Protein AF-A0A3B0A6U7-F1 (afdb_monomer_lite)

Sequence (158 aa):
MTVHELQAASEGVEIVGGGEKVEFLGEWYRIAEKVGLMPLMRFAMTAKQGAKADDMEGLAAMYALIRDCIDPTDWDRFEDDATMKKAEADDLLKVVQDTIQILSARPTQRPADSSVGPQTTSESSKAPSSSPQADQRVPQGADEMVSIDELLAAQSST

Foldseek 3Di:
DDVVVVVCVVPVFDPDPDATWDDFPNDIFGFDLDFDPVLVVQLVVCVVVVNDCPHPSNVVSLVSRLCRGTDPVCNVVVVVCCVVVVPDSVSSVVSNVVSCVVNVPPPPDDPPDPPPDDDDDDDDDDDDDDDDDDDDDDDDDPDDDDDVVVVVVVPPPD

Structure (mmCIF, N/CA/C/O backbone):
data_AF-A0A3B0A6U7-F1
#
_entry.id   AF-A0A3B0A6U7-F1
#
loop_
_atom_site.group_PDB
_atom_site.id
_atom_site.type_symbol
_atom_site.label_atom_id
_atom_site.label_alt_id
_atom_site.label_comp_id
_atom_site.label_asym_id
_atom_site.label_entity_id
_atom_site.label_seq_id
_atom_site.pdbx_PDB_ins_code
_atom_site.Cartn_x
_atom_site.Cartn_y
_atom_site.Cartn_z
_atom_site.occupancy
_atom_site.B_iso_or_equiv
_atom_site.auth_seq_id
_atom_site.auth_comp_id
_atom_site.auth_asym_id
_atom_site.auth_atom_id
_atom_site.pdbx_PDB_model_num
ATOM 1 N N . MET A 1 1 ? -15.073 17.056 24.450 1.00 43.66 1 MET A N 1
ATOM 2 C CA . MET A 1 1 ? -13.861 17.533 23.774 1.00 43.66 1 MET A CA 1
ATOM 3 C C . MET A 1 1 ? -12.664 17.147 24.623 1.00 43.66 1 MET A C 1
ATOM 5 O O . MET A 1 1 ? -12.353 17.837 25.589 1.00 43.66 1 MET A O 1
ATOM 9 N N . THR A 1 2 ? -12.116 15.960 24.385 1.00 56.59 2 THR A N 1
ATOM 10 C CA . THR A 1 2 ? -11.002 15.404 25.171 1.00 56.59 2 THR A CA 1
ATOM 11 C C . THR A 1 2 ? -9.689 15.611 24.420 1.00 56.59 2 THR A C 1
ATOM 13 O O . THR A 1 2 ? -9.671 15.727 23.200 1.00 56.59 2 THR A O 1
ATOM 16 N N . VAL A 1 3 ? -8.571 15.676 25.144 1.00 51.16 3 VAL A N 1
ATOM 17 C CA . VAL A 1 3 ? -7.232 15.948 24.576 1.00 51.16 3 VAL A CA 1
ATOM 18 C C . VAL A 1 3 ? -6.841 14.928 23.489 1.00 51.16 3 VAL A C 1
ATOM 20 O O . VAL A 1 3 ? -6.096 15.254 22.572 1.00 51.16 3 VAL A O 1
ATOM 23 N N . HIS A 1 4 ? -7.434 13.730 23.526 1.00 48.53 4 HIS A N 1
ATOM 24 C CA . HIS A 1 4 ? -7.277 12.690 22.509 1.00 48.53 4 HIS A CA 1
ATOM 25 C C . HIS A 1 4 ? -7.883 13.063 21.142 1.00 48.53 4 HIS A C 1
ATOM 27 O O . HIS A 1 4 ? -7.343 12.659 20.118 1.00 48.53 4 HIS A O 1
ATOM 33 N N . GLU A 1 5 ? -8.946 13.874 21.104 1.00 50.50 5 GLU A N 1
ATOM 34 C CA . GLU A 1 5 ? -9.547 14.366 19.851 1.00 50.50 5 GLU A CA 1
ATOM 35 C C . GLU A 1 5 ? -8.682 15.461 19.203 1.00 50.50 5 GLU A C 1
ATOM 37 O O . GLU A 1 5 ? -8.643 15.583 17.983 1.00 50.50 5 GLU A O 1
ATOM 42 N N . LEU A 1 6 ? -7.938 16.229 20.009 1.00 48.56 6 LEU A N 1
ATOM 43 C CA . LEU A 1 6 ? -7.032 17.277 19.522 1.00 48.56 6 LEU A CA 1
ATOM 44 C C . LEU A 1 6 ? -5.710 16.721 18.979 1.00 48.56 6 LEU A C 1
ATOM 46 O O . LEU A 1 6 ? -5.155 17.303 18.053 1.00 48.56 6 LEU A O 1
ATOM 50 N N . GLN A 1 7 ? -5.226 15.597 19.516 1.00 47.00 7 GLN A N 1
ATOM 51 C CA . GLN A 1 7 ? -3.995 14.963 19.035 1.00 47.00 7 GLN A CA 1
ATOM 52 C C . GLN A 1 7 ? -4.214 14.190 17.719 1.00 47.00 7 GLN A C 1
ATOM 54 O O . GLN A 1 7 ? -3.340 14.194 16.862 1.00 47.00 7 GLN A O 1
ATOM 59 N N . ALA A 1 8 ? -5.407 13.616 17.508 1.00 45.78 8 ALA A N 1
ATOM 60 C CA . ALA A 1 8 ? -5.787 13.000 16.230 1.00 45.78 8 ALA A CA 1
ATOM 61 C C . ALA A 1 8 ? -5.938 14.039 15.097 1.00 45.78 8 ALA A C 1
ATOM 63 O O . ALA A 1 8 ? -5.556 13.792 13.955 1.00 45.78 8 ALA A O 1
ATOM 64 N N . ALA A 1 9 ? -6.427 15.241 15.422 1.00 44.97 9 ALA A N 1
ATOM 65 C CA . ALA A 1 9 ? -6.607 16.322 14.455 1.00 44.97 9 ALA A CA 1
ATOM 66 C C . ALA A 1 9 ? -5.296 17.010 14.021 1.00 44.97 9 ALA A C 1
ATOM 68 O O . ALA A 1 9 ? -5.278 17.653 12.974 1.00 44.97 9 ALA A O 1
ATOM 69 N N . SER A 1 10 ? -4.196 16.893 14.781 1.00 42.53 10 SER A N 1
ATOM 70 C CA . SER A 1 10 ? -2.915 17.519 14.408 1.00 42.53 10 SER A CA 1
ATOM 71 C C . SER A 1 10 ? -2.075 16.702 13.420 1.00 42.53 10 SER A C 1
ATOM 73 O O . SER A 1 10 ? -1.105 17.235 12.889 1.00 42.53 10 SER A O 1
ATOM 75 N N . GLU A 1 11 ? -2.442 15.443 13.155 1.00 53.06 11 GLU A N 1
ATOM 76 C CA . GLU A 1 11 ? -1.690 14.513 12.289 1.00 53.06 11 GLU A CA 1
ATOM 77 C C . GLU A 1 11 ? -2.513 13.975 11.102 1.00 53.06 11 GLU A C 1
ATOM 79 O O . GLU A 1 11 ? -2.045 13.115 10.364 1.00 53.06 11 GLU A O 1
ATOM 84 N N . GLY A 1 12 ? -3.732 14.482 10.885 1.00 45.78 12 GLY A N 1
ATOM 85 C CA . GLY A 1 12 ? -4.576 14.083 9.752 1.00 45.78 12 GLY A CA 1
ATOM 86 C C . GLY A 1 12 ? -5.211 12.694 9.871 1.00 45.78 12 GLY A C 1
ATOM 87 O O . GLY A 1 12 ? -5.910 12.281 8.960 1.00 45.78 12 GLY A O 1
ATOM 88 N N . VAL A 1 13 ? -5.040 11.972 10.981 1.00 47.28 13 VAL A N 1
ATOM 89 C CA . VAL A 1 13 ? -5.613 10.628 11.150 1.00 47.28 13 VAL A CA 1
ATOM 90 C C . VAL A 1 13 ? -7.015 10.734 11.761 1.00 47.28 13 VAL A C 1
ATOM 92 O O . VAL A 1 13 ? -7.190 10.751 12.981 1.00 47.28 13 VAL A O 1
ATOM 95 N N . GLU A 1 14 ? -8.049 10.810 10.918 1.00 46.44 14 GLU A N 1
ATOM 96 C CA . GLU A 1 14 ? -9.441 10.738 11.376 1.00 46.44 14 GLU A CA 1
ATOM 97 C C . GLU A 1 14 ? -9.810 9.311 11.817 1.00 46.44 14 GLU A C 1
ATOM 99 O O . GLU A 1 14 ? -10.141 8.432 11.014 1.00 46.44 14 GLU A O 1
ATOM 104 N N . ILE A 1 15 ? -9.830 9.084 13.132 1.00 48.22 15 ILE A N 1
ATOM 105 C CA . ILE A 1 15 ? -10.378 7.863 13.730 1.00 48.22 15 ILE A CA 1
ATOM 106 C C . ILE A 1 15 ? -11.913 7.952 13.718 1.00 48.22 15 ILE A C 1
ATOM 108 O O . ILE A 1 15 ? -12.546 8.299 14.714 1.00 48.22 15 ILE A O 1
ATOM 112 N N . VAL A 1 16 ? -12.534 7.620 12.584 1.00 40.84 16 VAL A N 1
ATOM 113 C CA . VAL A 1 16 ? -13.992 7.444 12.481 1.00 40.84 16 VAL A CA 1
ATOM 114 C C . VAL A 1 16 ? -14.318 5.965 12.269 1.00 40.84 16 VAL A C 1
ATOM 116 O O . VAL A 1 16 ? -14.264 5.452 11.152 1.00 40.84 16 VAL A O 1
ATOM 119 N N . GLY A 1 17 ? -14.704 5.292 13.360 1.00 36.38 17 GLY A N 1
ATOM 120 C CA . GLY A 1 17 ? -15.471 4.042 13.338 1.00 36.38 17 GLY A CA 1
ATOM 121 C C . GLY A 1 17 ? -14.722 2.785 12.876 1.00 36.38 17 GLY A C 1
A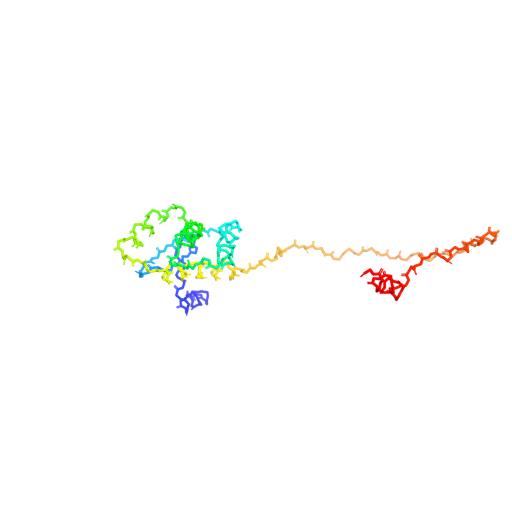TOM 122 O O . GLY A 1 17 ? -14.951 2.283 11.771 1.00 36.38 17 GLY A O 1
ATOM 123 N N . GLY A 1 18 ? -13.917 2.214 13.776 1.00 48.12 18 GLY A N 1
ATOM 124 C CA . GLY A 1 1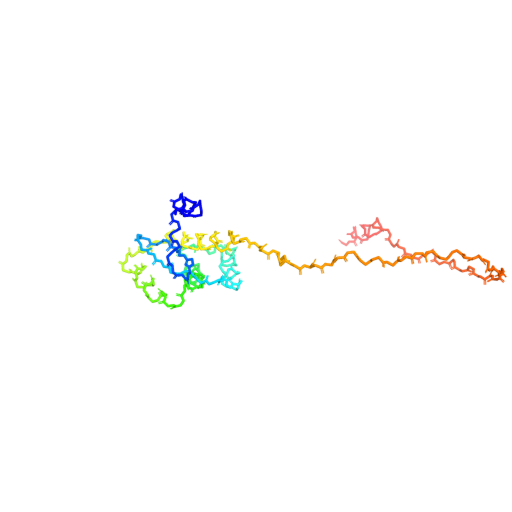8 ? -13.577 0.783 13.762 1.00 48.12 18 GLY A CA 1
ATOM 125 C C . GLY A 1 18 ? -12.453 0.352 12.820 1.00 48.12 18 GLY A C 1
ATOM 126 O O . GLY A 1 18 ? -12.543 -0.722 12.242 1.00 48.12 18 GLY A O 1
ATOM 127 N N . GLY A 1 19 ? -11.433 1.182 12.635 1.00 65.69 19 GLY A N 1
ATOM 128 C CA . GLY A 1 19 ? -10.220 0.831 11.898 1.00 65.69 19 GLY A CA 1
ATOM 129 C C . GLY A 1 19 ? -9.372 2.070 11.653 1.00 65.69 19 GLY A C 1
ATOM 130 O O . GLY A 1 19 ? -9.914 3.163 11.481 1.00 65.69 19 GLY A O 1
ATOM 131 N N . GLU A 1 20 ? -8.056 1.900 11.682 1.00 84.81 20 GLU A N 1
ATOM 132 C CA . GLU A 1 20 ? -7.120 2.905 11.191 1.00 84.81 20 GLU A CA 1
ATOM 133 C C . GLU A 1 20 ? -7.341 3.107 9.681 1.00 84.81 20 GLU A C 1
ATOM 135 O O . GLU A 1 20 ? -7.826 2.209 8.981 1.00 84.81 20 GLU A O 1
ATOM 140 N N . LYS A 1 21 ? -7.052 4.308 9.178 1.00 91.06 21 LYS A N 1
ATOM 141 C CA . LYS A 1 21 ? -7.239 4.648 7.767 1.00 91.06 21 LYS A CA 1
ATOM 142 C C . LYS A 1 21 ? -6.002 5.322 7.202 1.00 91.06 21 LYS A C 1
ATOM 144 O O . LYS A 1 21 ? -5.308 6.033 7.921 1.00 91.06 21 LYS A O 1
ATOM 149 N N . VAL A 1 22 ? -5.783 5.125 5.909 1.00 93.62 22 VAL A N 1
ATOM 150 C CA . VAL A 1 22 ? -4.738 5.781 5.124 1.00 93.62 22 VAL A CA 1
ATOM 151 C C . VAL A 1 22 ? -5.380 6.670 4.063 1.00 93.62 22 VAL A C 1
ATOM 153 O O . VAL A 1 22 ? -6.413 6.314 3.487 1.00 93.62 22 VAL A O 1
ATOM 156 N N . GLU A 1 23 ? -4.786 7.838 3.838 1.00 94.56 23 GLU A N 1
ATOM 157 C CA . GLU A 1 23 ? -5.167 8.730 2.746 1.00 94.56 23 GLU A CA 1
ATOM 158 C C . GLU A 1 23 ? -4.481 8.276 1.453 1.00 94.56 23 GLU A C 1
ATOM 160 O O . GLU A 1 23 ? -3.277 8.020 1.424 1.00 94.56 23 GLU A O 1
ATOM 165 N N . PHE A 1 24 ? -5.236 8.212 0.362 1.00 95.56 24 PHE A N 1
ATOM 166 C CA . PHE A 1 24 ? -4.723 7.927 -0.969 1.00 95.56 24 PHE A CA 1
ATOM 167 C C . PHE A 1 24 ? -5.441 8.790 -2.005 1.00 95.56 24 PHE A C 1
ATOM 169 O O . PHE A 1 24 ? -6.642 8.642 -2.237 1.00 95.56 24 PHE A O 1
ATOM 176 N N . LEU A 1 25 ? -4.694 9.709 -2.629 1.00 93.06 25 LEU A N 1
ATOM 177 C CA . LEU A 1 25 ? -5.184 10.6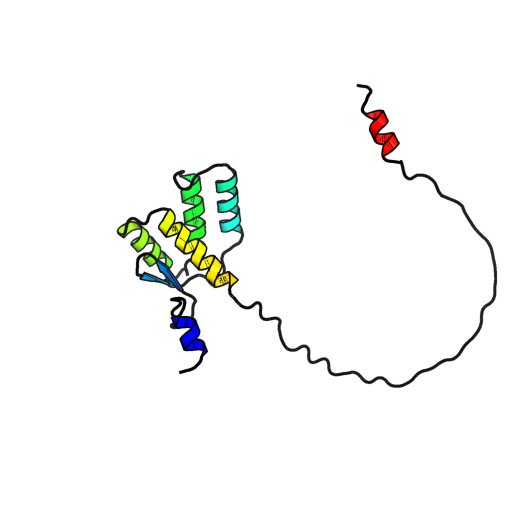12 -3.678 1.00 93.06 25 LEU A CA 1
ATOM 178 C C . LEU A 1 25 ? -6.515 11.307 -3.314 1.00 93.06 25 LEU A C 1
ATOM 180 O O . LEU A 1 25 ? -7.450 11.340 -4.119 1.00 93.06 25 LEU A O 1
ATOM 184 N N . GLY A 1 26 ? -6.593 11.836 -2.086 1.00 92.06 26 GLY A N 1
ATOM 185 C CA . GLY A 1 26 ? -7.746 12.570 -1.551 1.00 92.06 26 GLY A CA 1
ATOM 186 C C . GLY A 1 26 ? -8.890 11.709 -1.005 1.00 92.06 26 GLY A C 1
ATOM 187 O O . GLY A 1 26 ? -9.881 12.260 -0.534 1.00 92.06 26 GLY A O 1
ATOM 188 N N . G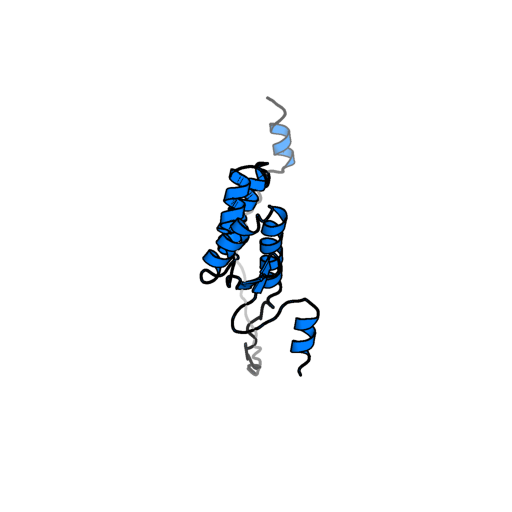LU A 1 27 ? -8.765 10.381 -1.046 1.00 93.69 27 GLU A N 1
ATOM 189 C CA . GLU A 1 27 ? -9.752 9.441 -0.508 1.00 93.69 27 GLU A CA 1
ATOM 190 C C . GLU A 1 27 ? -9.189 8.674 0.690 1.00 93.69 27 GLU A C 1
ATOM 192 O O . GLU A 1 27 ? -7.979 8.508 0.830 1.00 93.69 27 GLU A O 1
ATOM 197 N N . TRP A 1 28 ? -10.074 8.170 1.549 1.00 95.06 28 TRP A N 1
ATOM 198 C CA . TRP A 1 28 ? -9.693 7.432 2.754 1.00 95.06 28 TRP A CA 1
ATOM 199 C C . TRP A 1 28 ? -10.024 5.949 2.636 1.00 95.06 28 TRP A C 1
ATOM 201 O O . TRP A 1 28 ? -11.140 5.578 2.263 1.00 95.06 28 TRP A O 1
ATOM 211 N N . TYR A 1 29 ? -9.079 5.103 3.036 1.00 94.69 29 TYR A N 1
ATOM 212 C CA . TYR A 1 29 ? -9.200 3.647 2.978 1.00 94.69 29 TYR A CA 1
ATOM 213 C C . TYR A 1 29 ? -8.880 3.022 4.322 1.00 94.69 29 TYR A C 1
ATOM 215 O O . TYR A 1 29 ? -7.949 3.453 5.000 1.00 94.69 29 TYR A O 1
ATOM 223 N N . ARG A 1 30 ? -9.644 2.003 4.717 1.00 94.25 30 ARG A N 1
ATOM 224 C CA . ARG A 1 30 ? -9.327 1.194 5.899 1.00 94.25 30 ARG A CA 1
ATOM 225 C C . ARG A 1 30 ? -8.031 0.424 5.658 1.00 94.25 30 ARG A C 1
ATOM 227 O O . ARG A 1 30 ? -7.872 -0.189 4.603 1.00 94.25 30 ARG A O 1
ATOM 234 N N . ILE A 1 31 ? -7.131 0.436 6.637 1.00 93.12 31 ILE A N 1
ATOM 235 C CA . ILE A 1 31 ? -5.932 -0.409 6.605 1.00 93.12 31 ILE A CA 1
ATOM 236 C C . ILE A 1 31 ? -6.199 -1.746 7.296 1.00 93.12 31 ILE A C 1
ATOM 238 O O . ILE A 1 31 ? -7.015 -1.834 8.217 1.00 93.12 31 ILE A O 1
ATOM 242 N N . ALA A 1 32 ? -5.498 -2.787 6.858 1.00 91.56 32 ALA A N 1
ATOM 243 C CA . ALA A 1 32 ? -5.525 -4.092 7.499 1.00 91.56 32 ALA A CA 1
ATOM 244 C C . ALA A 1 32 ? -4.957 -4.015 8.929 1.00 91.56 32 ALA A C 1
ATOM 246 O O . ALA A 1 32 ? -4.033 -3.254 9.205 1.00 91.56 32 ALA A O 1
ATOM 247 N N . GLU A 1 33 ? -5.444 -4.865 9.841 1.00 88.50 33 GLU A N 1
ATOM 248 C CA . GLU A 1 33 ? -4.973 -4.895 11.242 1.00 88.50 33 GLU A CA 1
ATOM 249 C C . GLU A 1 33 ? -3.475 -5.219 11.391 1.00 88.50 33 GLU A C 1
ATOM 251 O O . GLU A 1 33 ? -2.867 -4.966 12.436 1.00 88.50 33 GLU A O 1
ATOM 256 N N . LYS A 1 34 ? -2.896 -5.869 10.377 1.00 86.62 34 LYS A N 1
ATOM 257 C CA . LYS A 1 34 ? -1.488 -6.251 10.302 1.00 86.62 34 LYS A CA 1
ATOM 258 C C . LYS A 1 34 ? -1.073 -6.422 8.846 1.00 86.62 34 LYS A C 1
ATOM 260 O O . LYS A 1 34 ? -1.847 -6.945 8.052 1.00 86.62 34 LYS A O 1
ATOM 265 N N . VAL A 1 35 ? 0.191 -6.117 8.568 1.00 87.88 35 VAL A N 1
ATOM 266 C CA . VAL A 1 35 ? 0.867 -6.508 7.328 1.00 87.88 35 VAL A CA 1
ATOM 267 C C . VAL A 1 35 ? 1.642 -7.800 7.595 1.00 87.88 35 VAL A C 1
ATOM 269 O O . VAL A 1 35 ? 2.407 -7.919 8.556 1.00 87.88 35 VAL A O 1
ATOM 272 N N . GLY A 1 36 ? 1.416 -8.807 6.769 1.00 87.94 36 GLY A N 1
ATOM 273 C CA . GLY A 1 36 ? 2.152 -10.051 6.725 1.00 87.94 36 GLY A CA 1
ATOM 274 C C . GLY A 1 36 ? 3.639 -9.834 6.445 1.00 87.94 36 GLY A C 1
ATOM 275 O O . GLY A 1 36 ? 4.060 -9.051 5.597 1.00 87.94 36 GLY A O 1
ATOM 276 N N . LEU A 1 37 ? 4.468 -10.622 7.128 1.00 89.19 37 LEU A N 1
ATOM 277 C CA . LEU A 1 37 ? 5.920 -10.579 6.948 1.00 89.19 37 LEU A CA 1
ATOM 278 C C . LEU A 1 37 ? 6.349 -11.005 5.532 1.00 89.19 37 LEU A C 1
ATOM 280 O O . LEU A 1 37 ? 7.333 -10.503 4.999 1.00 89.19 37 LEU A O 1
ATOM 284 N N . MET A 1 38 ? 5.619 -11.934 4.910 1.00 93.12 38 MET A N 1
ATOM 285 C CA . MET A 1 38 ? 5.995 -12.495 3.609 1.00 93.12 38 MET A CA 1
ATOM 286 C C . MET A 1 38 ? 5.921 -11.478 2.454 1.00 93.12 38 MET A C 1
ATOM 288 O O . MET A 1 38 ? 6.896 -11.413 1.703 1.00 93.12 38 MET A O 1
ATOM 292 N N . PRO A 1 39 ? 4.848 -10.678 2.288 1.00 91.06 39 PRO A N 1
ATOM 293 C CA . PRO A 1 39 ? 4.827 -9.569 1.328 1.00 91.06 39 PRO A CA 1
ATOM 294 C C . PRO A 1 39 ? 5.991 -8.586 1.505 1.00 91.06 39 PRO A C 1
ATOM 296 O O . PRO A 1 39 ? 6.676 -8.276 0.531 1.00 91.06 39 PRO A O 1
ATOM 299 N N . LEU A 1 40 ? 6.298 -8.194 2.748 1.00 89.06 40 LEU A N 1
ATOM 300 C CA . LEU A 1 40 ? 7.439 -7.324 3.065 1.00 89.06 40 LEU A CA 1
ATOM 301 C C . LEU A 1 40 ? 8.777 -7.952 2.658 1.00 89.06 40 LEU A C 1
ATOM 303 O O . LEU A 1 40 ? 9.603 -7.306 2.015 1.00 89.06 40 LEU A O 1
ATOM 307 N N . MET A 1 41 ? 8.991 -9.226 2.996 1.00 90.81 41 MET A N 1
ATOM 308 C CA . MET A 1 41 ? 10.209 -9.948 2.623 1.00 90.81 41 MET A CA 1
ATOM 309 C C . MET A 1 41 ? 10.356 -10.093 1.108 1.00 90.81 41 MET A C 1
ATOM 311 O O . MET A 1 41 ? 11.465 -9.957 0.598 1.00 90.81 41 MET A O 1
ATOM 315 N N . ARG A 1 42 ? 9.262 -10.358 0.381 1.00 90.00 42 ARG A N 1
ATOM 316 C CA . ARG A 1 42 ? 9.282 -10.441 -1.087 1.00 90.00 42 ARG A CA 1
ATOM 317 C C . ARG A 1 42 ? 9.668 -9.103 -1.699 1.00 90.00 42 ARG A C 1
ATOM 319 O O . ARG A 1 42 ? 10.609 -9.066 -2.480 1.00 90.00 42 ARG A O 1
ATOM 326 N N . PHE A 1 43 ? 9.024 -8.020 -1.274 1.00 89.12 43 PHE A N 1
ATOM 327 C CA . PHE A 1 43 ? 9.358 -6.673 -1.726 1.00 89.12 43 PHE A CA 1
ATOM 328 C C . PHE A 1 43 ? 10.825 -6.316 -1.446 1.00 89.12 43 PHE A C 1
ATOM 330 O O . PHE A 1 43 ? 11.551 -5.914 -2.354 1.00 89.12 43 PHE A O 1
ATOM 337 N N . ALA A 1 44 ? 11.306 -6.558 -0.222 1.00 88.19 44 ALA A N 1
ATOM 338 C CA . ALA A 1 44 ? 12.699 -6.311 0.148 1.00 88.19 44 ALA A CA 1
ATOM 339 C C . ALA A 1 44 ? 13.693 -7.157 -0.668 1.00 88.19 44 ALA A C 1
ATOM 341 O O . ALA A 1 44 ? 14.762 -6.676 -1.045 1.00 88.19 44 ALA A O 1
ATOM 342 N N . MET A 1 45 ? 13.354 -8.416 -0.951 1.00 87.88 45 MET A N 1
ATOM 343 C CA . MET A 1 45 ? 14.190 -9.315 -1.744 1.00 87.88 45 MET A CA 1
ATOM 344 C C . MET A 1 45 ? 14.255 -8.882 -3.212 1.00 87.88 45 MET A C 1
ATOM 346 O O . MET A 1 45 ? 15.341 -8.886 -3.790 1.00 87.88 45 MET A O 1
ATOM 350 N N . THR A 1 46 ? 13.128 -8.477 -3.798 1.00 88.88 46 THR A N 1
ATOM 351 C CA . THR A 1 46 ? 13.054 -7.934 -5.161 1.00 88.88 46 THR A CA 1
ATOM 352 C C . THR A 1 46 ? 13.870 -6.641 -5.270 1.00 88.88 46 THR A C 1
ATOM 354 O O . THR A 1 46 ? 14.743 -6.543 -6.131 1.00 88.88 46 THR A O 1
ATOM 357 N N . ALA A 1 47 ? 13.724 -5.715 -4.317 1.00 84.94 47 ALA A N 1
ATOM 358 C CA . ALA A 1 47 ? 14.535 -4.496 -4.261 1.00 84.94 47 ALA A CA 1
ATOM 359 C C . ALA A 1 47 ? 16.043 -4.790 -4.114 1.00 84.94 47 ALA A C 1
ATOM 361 O O . ALA A 1 47 ? 16.877 -4.171 -4.776 1.00 84.94 47 ALA A O 1
ATOM 362 N N . LYS A 1 48 ? 16.421 -5.777 -3.287 1.00 85.25 48 LYS A N 1
ATOM 363 C CA . LYS A 1 48 ? 17.825 -6.189 -3.102 1.00 85.25 48 LYS A CA 1
ATOM 364 C C . LYS A 1 48 ? 18.446 -6.780 -4.371 1.00 85.25 48 LYS A C 1
ATOM 366 O O . LYS A 1 48 ? 19.649 -6.636 -4.575 1.00 85.25 48 LYS A O 1
ATOM 371 N N . GLN A 1 49 ? 17.656 -7.447 -5.209 1.00 85.19 49 GLN A N 1
ATOM 372 C CA . GLN A 1 49 ? 18.114 -8.005 -6.486 1.00 85.19 49 GLN A CA 1
ATOM 373 C C . GLN A 1 49 ? 18.316 -6.939 -7.572 1.00 85.19 49 GLN A C 1
ATOM 375 O O . GLN A 1 49 ? 18.731 -7.265 -8.681 1.00 85.19 49 GLN A O 1
ATOM 380 N N . GLY A 1 50 ? 18.083 -5.665 -7.247 1.00 75.88 50 GLY A N 1
ATOM 381 C CA . GLY A 1 50 ? 18.258 -4.550 -8.168 1.00 75.88 50 GLY A CA 1
ATOM 382 C C . GLY A 1 50 ? 17.057 -4.321 -9.078 1.00 75.88 50 GLY A C 1
ATOM 383 O O . GLY A 1 50 ? 17.149 -3.460 -9.951 1.00 75.88 50 GLY A O 1
ATOM 384 N N . ALA A 1 51 ? 15.951 -5.046 -8.867 1.00 77.75 51 ALA A N 1
ATOM 385 C CA . ALA A 1 51 ? 14.692 -4.723 -9.513 1.00 77.75 51 ALA A CA 1
ATOM 386 C C . ALA A 1 51 ? 14.214 -3.371 -8.991 1.00 77.75 51 ALA A C 1
ATOM 388 O O . ALA A 1 51 ? 14.175 -3.110 -7.781 1.00 77.75 51 ALA A O 1
ATOM 389 N N . LYS A 1 52 ? 13.880 -2.499 -9.924 1.00 70.44 52 LYS A N 1
ATOM 390 C CA . LYS A 1 52 ? 13.395 -1.164 -9.627 1.00 70.44 52 LYS A CA 1
ATOM 391 C C . LYS A 1 52 ? 11.875 -1.151 -9.545 1.00 70.44 52 LYS A C 1
ATOM 393 O O . LYS A 1 52 ? 11.194 -2.078 -9.978 1.00 70.44 52 LYS A O 1
ATOM 398 N N . ALA A 1 53 ? 11.341 -0.060 -9.006 1.00 66.12 53 ALA A N 1
ATOM 399 C CA . ALA A 1 53 ? 9.903 0.185 -8.962 1.00 66.12 53 ALA A CA 1
ATOM 400 C C . ALA A 1 53 ? 9.263 0.354 -10.359 1.00 66.12 53 ALA A C 1
ATOM 402 O O . ALA A 1 53 ? 8.043 0.369 -10.444 1.00 66.12 53 ALA A O 1
ATOM 403 N N . ASP A 1 54 ? 10.053 0.458 -11.434 1.00 72.62 54 ASP A N 1
ATOM 404 C CA . ASP A 1 54 ? 9.601 0.470 -12.833 1.00 72.62 54 ASP A CA 1
ATOM 405 C C . ASP A 1 54 ? 9.768 -0.889 -13.548 1.00 72.62 54 ASP A C 1
ATOM 407 O O . ASP A 1 54 ? 9.274 -1.061 -14.664 1.00 72.62 54 ASP A O 1
ATOM 411 N N . ASP A 1 55 ? 10.385 -1.885 -12.901 1.00 84.56 55 ASP A N 1
ATOM 412 C CA . ASP A 1 55 ? 10.493 -3.246 -13.426 1.00 84.56 55 ASP A CA 1
ATOM 413 C C . ASP A 1 55 ? 9.262 -4.082 -13.045 1.00 84.56 55 ASP A C 1
ATOM 415 O O . ASP A 1 55 ? 8.730 -3.987 -11.937 1.00 84.56 55 ASP A O 1
ATOM 419 N N . MET A 1 56 ? 8.834 -4.980 -13.941 1.00 85.75 56 MET A N 1
ATOM 420 C CA . MET A 1 56 ? 7.632 -5.810 -13.742 1.00 85.75 56 MET A CA 1
ATOM 421 C C . MET A 1 56 ? 7.654 -6.613 -12.433 1.00 85.75 56 MET A C 1
ATOM 423 O O . MET A 1 56 ? 6.618 -6.774 -11.790 1.00 85.75 56 MET A O 1
ATOM 427 N N . GLU A 1 57 ? 8.823 -7.11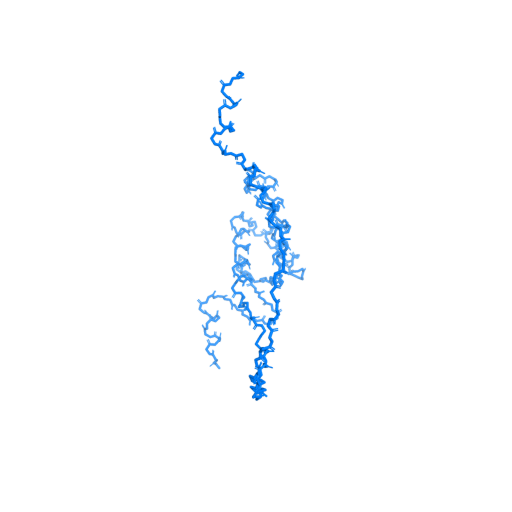3 -12.027 1.00 87.75 57 GLU A N 1
ATOM 428 C CA . GLU A 1 57 ? 8.969 -7.854 -10.771 1.00 87.75 57 GLU A CA 1
ATOM 429 C C . GLU A 1 57 ? 8.803 -6.940 -9.549 1.00 87.75 57 GLU A C 1
ATOM 431 O O . GLU A 1 57 ? 8.102 -7.301 -8.602 1.00 87.75 57 GLU A O 1
ATOM 436 N N . GLY A 1 58 ? 9.391 -5.738 -9.593 1.00 87.38 58 GLY A N 1
ATOM 437 C CA . GLY A 1 58 ? 9.252 -4.722 -8.550 1.00 87.38 58 GLY A CA 1
ATOM 438 C C . GLY A 1 58 ? 7.803 -4.279 -8.383 1.00 87.38 58 GLY A C 1
ATOM 439 O O . GLY A 1 58 ? 7.286 -4.274 -7.266 1.00 87.38 58 GLY A O 1
ATOM 440 N N . LEU A 1 59 ? 7.116 -4.014 -9.496 1.00 88.88 59 LEU A N 1
ATOM 441 C CA . LEU A 1 59 ? 5.695 -3.664 -9.516 1.00 88.88 59 LEU A CA 1
ATOM 442 C C . LEU A 1 59 ? 4.808 -4.791 -8.972 1.00 88.88 59 LEU A C 1
ATOM 444 O O . LEU A 1 59 ? 3.906 -4.533 -8.177 1.00 88.88 59 LEU A O 1
ATOM 448 N N . ALA A 1 60 ? 5.076 -6.049 -9.333 1.00 91.44 60 ALA A N 1
ATOM 449 C CA . ALA A 1 60 ? 4.315 -7.188 -8.821 1.00 91.44 60 ALA A CA 1
ATOM 450 C C . ALA A 1 60 ? 4.508 -7.387 -7.308 1.00 91.44 60 ALA A C 1
ATOM 452 O O . ALA A 1 60 ? 3.546 -7.655 -6.582 1.00 91.44 60 ALA A O 1
ATOM 453 N N . ALA A 1 61 ? 5.742 -7.240 -6.816 1.00 92.44 61 ALA A N 1
ATOM 454 C CA . ALA A 1 61 ? 6.034 -7.315 -5.388 1.00 92.44 61 ALA A CA 1
ATOM 455 C C . ALA A 1 61 ? 5.384 -6.156 -4.617 1.00 92.44 61 ALA A C 1
ATOM 457 O O . ALA A 1 61 ? 4.847 -6.366 -3.529 1.00 92.44 61 ALA A O 1
ATOM 458 N N . MET A 1 62 ? 5.386 -4.958 -5.202 1.00 91.81 62 MET A N 1
ATOM 459 C CA . MET A 1 62 ? 4.729 -3.778 -4.652 1.00 91.81 62 MET A CA 1
ATOM 460 C C . MET A 1 62 ? 3.214 -3.960 -4.564 1.00 91.81 62 MET A C 1
ATOM 462 O O . MET A 1 62 ? 2.637 -3.748 -3.503 1.00 91.81 62 MET A O 1
ATOM 466 N N . TYR A 1 63 ? 2.578 -4.439 -5.633 1.00 94.25 63 TYR A N 1
ATOM 467 C CA . TYR A 1 63 ? 1.149 -4.748 -5.649 1.00 94.25 63 TYR A CA 1
ATOM 468 C C . TYR A 1 63 ? 0.767 -5.741 -4.544 1.00 94.25 63 TYR A C 1
ATOM 470 O O . TYR A 1 63 ? -0.185 -5.515 -3.800 1.00 94.25 63 TYR A O 1
ATOM 478 N N . ALA A 1 64 ? 1.545 -6.818 -4.388 1.00 94.25 64 ALA A N 1
ATOM 479 C CA . ALA A 1 64 ? 1.304 -7.809 -3.344 1.00 94.25 64 ALA A CA 1
ATOM 480 C C . ALA A 1 64 ? 1.422 -7.222 -1.929 1.00 94.25 64 ALA A C 1
ATOM 482 O O . ALA A 1 64 ? 0.709 -7.663 -1.031 1.00 94.25 64 ALA A O 1
ATOM 483 N N . LEU A 1 65 ? 2.313 -6.248 -1.732 1.00 94.69 65 LEU A N 1
ATOM 484 C CA . LEU A 1 65 ? 2.474 -5.555 -0.459 1.00 94.69 65 LEU A CA 1
ATOM 485 C C . LEU A 1 65 ? 1.309 -4.599 -0.181 1.00 94.69 65 LEU A C 1
ATOM 487 O O . LEU A 1 65 ? 0.732 -4.653 0.898 1.00 94.69 65 LEU A O 1
ATOM 491 N N . ILE A 1 66 ? 0.914 -3.780 -1.156 1.00 95.75 66 ILE A N 1
ATOM 492 C CA . ILE A 1 66 ? -0.190 -2.818 -1.003 1.00 95.75 66 ILE A CA 1
ATOM 493 C C . ILE A 1 66 ? -1.514 -3.542 -0.749 1.00 95.75 66 ILE A C 1
ATOM 495 O O . ILE A 1 66 ? -2.288 -3.131 0.113 1.00 95.75 66 ILE A O 1
ATOM 499 N N . ARG A 1 67 ? -1.741 -4.671 -1.429 1.00 96.06 67 ARG A N 1
ATOM 500 C CA . ARG A 1 67 ? -2.906 -5.535 -1.197 1.00 96.06 67 ARG A CA 1
ATOM 501 C C . ARG A 1 67 ? -3.020 -6.036 0.235 1.00 96.06 67 ARG A C 1
ATOM 503 O O . ARG A 1 67 ? -4.120 -6.289 0.707 1.00 96.06 67 ARG A O 1
ATOM 510 N N . ASP A 1 68 ? -1.892 -6.196 0.906 1.00 95.06 68 ASP A N 1
ATOM 511 C CA . ASP A 1 68 ? -1.834 -6.652 2.289 1.00 95.06 68 ASP A CA 1
ATOM 512 C C . ASP A 1 68 ? -1.918 -5.483 3.293 1.00 95.06 68 ASP A C 1
ATOM 514 O O . ASP A 1 68 ? -2.221 -5.692 4.464 1.00 95.06 68 ASP A O 1
ATOM 518 N N . CYS A 1 69 ? -1.688 -4.246 2.838 1.00 94.31 69 CYS A N 1
ATOM 519 C CA . CYS A 1 69 ? -1.850 -3.024 3.628 1.00 94.31 69 CYS A CA 1
ATOM 520 C C . CYS A 1 69 ? -3.312 -2.572 3.749 1.00 94.31 69 CYS A C 1
ATOM 522 O O . CYS A 1 69 ? -3.692 -2.026 4.783 1.00 94.31 69 CYS A O 1
ATOM 524 N N . ILE A 1 70 ? -4.125 -2.771 2.712 1.00 95.62 70 ILE A N 1
ATOM 525 C CA . ILE A 1 70 ? -5.515 -2.300 2.661 1.00 95.62 70 ILE A CA 1
ATOM 526 C C . ILE A 1 70 ? -6.467 -3.377 3.193 1.00 95.62 70 ILE A C 1
ATOM 528 O O . ILE A 1 70 ? -6.287 -4.568 2.944 1.00 95.62 70 ILE A O 1
ATOM 532 N N . ASP A 1 71 ? -7.497 -2.963 3.933 1.00 95.12 71 ASP A N 1
ATOM 533 C CA . ASP A 1 71 ? -8.529 -3.877 4.417 1.00 95.12 71 ASP A CA 1
ATOM 534 C C . ASP A 1 71 ? -9.248 -4.563 3.235 1.00 95.12 71 ASP A C 1
ATOM 536 O O . ASP A 1 71 ? -9.614 -3.887 2.266 1.00 95.12 71 ASP A O 1
ATOM 540 N N . PRO A 1 72 ? -9.519 -5.882 3.295 1.00 93.69 72 PRO A N 1
ATOM 541 C CA . PRO A 1 72 ? -10.165 -6.604 2.198 1.00 93.69 72 PRO A CA 1
ATOM 542 C C . PRO A 1 72 ? -11.515 -6.026 1.754 1.00 93.69 72 PRO A C 1
ATOM 544 O O . PRO A 1 72 ? -11.903 -6.217 0.607 1.00 93.69 72 PRO A O 1
ATOM 547 N N . THR A 1 73 ? -12.240 -5.341 2.644 1.00 95.00 73 THR A N 1
ATOM 548 C CA . THR A 1 73 ? -13.530 -4.711 2.325 1.00 95.00 73 THR A CA 1
ATOM 549 C C . THR A 1 73 ? -13.395 -3.436 1.493 1.00 95.00 73 THR A C 1
ATOM 551 O O . THR A 1 73 ? -14.346 -3.061 0.810 1.00 95.00 73 THR A O 1
ATOM 554 N N . ASP A 1 74 ? -12.223 -2.799 1.523 1.00 95.69 74 ASP A N 1
ATOM 555 C CA . ASP A 1 74 ? -11.910 -1.570 0.793 1.00 95.69 74 ASP A CA 1
ATOM 556 C C . ASP A 1 74 ? -10.984 -1.822 -0.416 1.00 95.69 74 ASP A C 1
ATOM 558 O O . ASP A 1 74 ? -10.806 -0.914 -1.228 1.00 95.69 74 ASP A O 1
ATOM 562 N N . TRP A 1 75 ? -10.434 -3.038 -0.567 1.00 95.88 75 TRP A N 1
ATOM 563 C CA . TRP A 1 75 ? -9.461 -3.376 -1.615 1.00 95.88 75 TRP A CA 1
ATOM 564 C C . TRP A 1 75 ? -9.969 -3.095 -3.029 1.00 95.88 75 TRP A C 1
ATOM 566 O O . TRP A 1 75 ? -9.302 -2.385 -3.774 1.00 95.8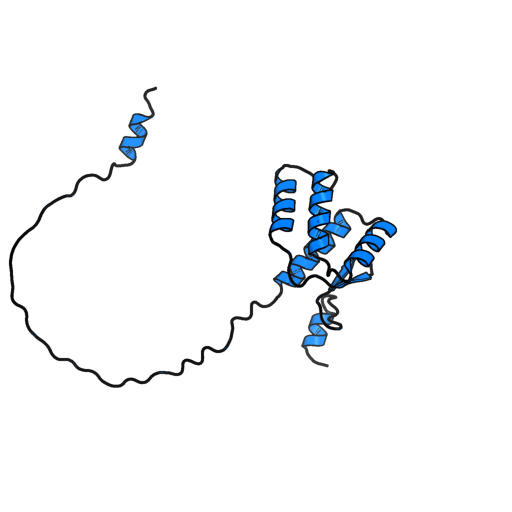8 75 TRP A O 1
ATOM 576 N N . ASP A 1 76 ? -11.150 -3.606 -3.386 1.00 97.75 76 ASP A N 1
ATOM 577 C CA . ASP A 1 76 ? -11.673 -3.453 -4.749 1.00 97.75 76 ASP A CA 1
ATOM 578 C C . ASP A 1 76 ? -11.865 -1.964 -5.096 1.00 97.75 76 ASP A C 1
ATOM 580 O O . ASP A 1 76 ? -11.485 -1.521 -6.177 1.00 97.75 76 ASP A O 1
ATOM 584 N N . ARG A 1 77 ? -12.353 -1.156 -4.136 1.00 97.56 77 ARG A N 1
ATOM 585 C CA . ARG A 1 77 ? -12.476 0.304 -4.305 1.00 97.56 77 ARG A CA 1
ATOM 586 C C . ARG A 1 77 ? -11.108 0.957 -4.487 1.00 97.56 77 ARG A C 1
ATOM 588 O O . ARG A 1 77 ? -10.959 1.809 -5.353 1.00 97.56 77 ARG A O 1
ATOM 595 N N . PHE A 1 78 ? -10.132 0.584 -3.662 1.00 97.81 78 PHE A N 1
ATOM 596 C CA . PHE A 1 78 ? -8.778 1.130 -3.723 1.00 97.81 78 PHE A CA 1
ATOM 597 C C . PHE A 1 78 ? -8.097 0.820 -5.063 1.00 97.81 78 PHE A C 1
ATOM 599 O O . PHE A 1 78 ? -7.497 1.705 -5.671 1.00 97.81 78 PHE A O 1
ATOM 606 N N . GLU A 1 79 ? -8.197 -0.426 -5.530 1.00 97.69 79 GLU A N 1
ATOM 607 C CA . GLU A 1 79 ? -7.597 -0.890 -6.782 1.00 97.69 79 GLU A CA 1
ATOM 608 C C . GLU A 1 79 ? -8.222 -0.199 -8.003 1.00 97.69 79 GLU A C 1
ATOM 610 O O . GLU A 1 79 ? -7.500 0.260 -8.900 1.00 97.69 79 GLU A O 1
ATOM 615 N N . ASP A 1 80 ? -9.549 -0.051 -8.005 1.00 97.88 80 ASP A N 1
ATOM 616 C CA . ASP A 1 80 ? -10.271 0.700 -9.031 1.00 97.88 80 ASP A CA 1
ATOM 617 C C . ASP A 1 80 ? -9.841 2.173 -9.044 1.00 97.88 80 ASP A C 1
ATOM 619 O O . ASP A 1 80 ? -9.496 2.709 -10.099 1.00 97.88 80 ASP A O 1
ATOM 623 N N . ASP A 1 81 ? -9.783 2.821 -7.880 1.00 97.50 81 ASP A N 1
ATOM 624 C CA . ASP A 1 81 ? -9.369 4.219 -7.753 1.00 97.50 81 ASP A CA 1
ATOM 625 C C . ASP A 1 81 ? -7.926 4.442 -8.210 1.00 97.50 81 ASP A C 1
ATOM 627 O O . ASP A 1 81 ? -7.659 5.383 -8.961 1.00 97.50 81 ASP A O 1
ATOM 631 N N . ALA A 1 82 ? -6.998 3.572 -7.801 1.00 96.75 82 ALA A N 1
ATOM 632 C CA . ALA A 1 82 ? -5.599 3.629 -8.217 1.00 96.75 82 ALA A CA 1
ATOM 633 C C . ALA A 1 82 ? -5.472 3.524 -9.743 1.00 96.75 82 ALA A C 1
ATOM 635 O O . ALA A 1 82 ? -4.709 4.267 -10.367 1.00 96.75 82 ALA A O 1
ATOM 636 N N . THR A 1 83 ? -6.276 2.653 -10.357 1.00 96.81 83 THR A N 1
ATOM 637 C CA . THR A 1 83 ? -6.319 2.468 -11.810 1.00 96.81 83 THR A CA 1
ATOM 638 C C . THR A 1 83 ? -6.932 3.678 -12.518 1.00 96.81 83 THR A C 1
ATOM 640 O O . THR A 1 83 ? -6.356 4.196 -13.477 1.00 96.81 83 THR A O 1
ATOM 643 N N . MET A 1 84 ? -8.086 4.168 -12.053 1.00 97.19 84 MET A N 1
ATOM 644 C CA . MET A 1 84 ? -8.799 5.293 -12.669 1.00 97.19 84 MET A CA 1
ATOM 645 C C . MET A 1 84 ? -8.016 6.602 -12.567 1.00 97.19 84 MET A C 1
ATOM 647 O O . MET A 1 84 ? -7.967 7.371 -13.530 1.00 97.19 84 MET A O 1
ATOM 651 N N . LYS A 1 85 ? -7.386 6.847 -11.415 1.00 96.50 85 LYS A N 1
ATOM 652 C CA . LYS A 1 85 ? -6.596 8.054 -11.145 1.00 96.50 85 LYS A CA 1
ATOM 653 C C . LYS A 1 85 ? -5.176 7.971 -11.703 1.00 96.50 85 LYS A C 1
ATOM 655 O O . LYS A 1 85 ? -4.489 8.986 -11.694 1.00 96.50 85 LYS A O 1
ATOM 660 N N . LYS A 1 86 ? -4.774 6.813 -12.245 1.00 95.75 86 LYS A N 1
ATOM 661 C CA . LYS A 1 86 ? -3.422 6.540 -12.759 1.00 95.75 86 LYS A CA 1
ATOM 662 C C . LYS A 1 86 ? -2.355 6.841 -11.709 1.00 95.75 86 LYS A C 1
ATOM 664 O O . LYS A 1 86 ? -1.458 7.640 -11.949 1.00 95.75 86 LYS A O 1
ATOM 669 N N . ALA A 1 87 ? -2.508 6.229 -10.540 1.00 94.81 87 ALA A N 1
ATOM 670 C CA . ALA A 1 87 ? -1.561 6.390 -9.451 1.00 94.81 87 ALA A CA 1
ATOM 671 C C . ALA A 1 87 ? -0.150 5.988 -9.892 1.00 94.81 87 ALA A C 1
ATOM 673 O O . ALA A 1 87 ? 0.044 4.945 -10.526 1.00 94.81 87 ALA A O 1
ATOM 674 N N . GLU A 1 88 ? 0.825 6.815 -9.538 1.00 92.25 88 GLU A N 1
ATOM 675 C CA . GLU A 1 88 ? 2.226 6.554 -9.826 1.00 92.25 88 GLU A CA 1
ATOM 676 C C . GLU A 1 88 ? 2.836 5.665 -8.732 1.00 92.25 88 GLU A C 1
ATOM 678 O O . GLU A 1 88 ? 2.283 5.491 -7.641 1.00 92.25 88 GLU A O 1
ATOM 683 N N . ALA A 1 89 ? 4.013 5.098 -9.003 1.00 88.94 89 ALA A N 1
ATOM 684 C CA . ALA A 1 89 ? 4.704 4.233 -8.045 1.00 88.94 89 ALA A CA 1
ATOM 685 C C . ALA A 1 89 ? 4.945 4.922 -6.686 1.00 88.94 89 ALA A C 1
ATOM 687 O O . ALA A 1 89 ? 4.837 4.275 -5.645 1.00 88.94 89 ALA A O 1
ATOM 688 N N . ASP A 1 90 ? 5.221 6.229 -6.690 1.00 90.31 90 ASP A N 1
ATOM 689 C CA . ASP A 1 90 ? 5.441 7.014 -5.472 1.00 90.31 90 ASP A CA 1
ATOM 690 C C . ASP A 1 90 ? 4.163 7.160 -4.631 1.00 90.31 90 ASP A C 1
ATOM 692 O O . ASP A 1 90 ? 4.227 7.053 -3.404 1.00 90.31 90 ASP A O 1
ATOM 696 N N . ASP A 1 91 ? 2.998 7.325 -5.267 1.00 93.88 91 ASP A N 1
ATOM 697 C CA . ASP A 1 91 ? 1.705 7.398 -4.571 1.00 93.88 91 ASP A CA 1
ATOM 698 C C . ASP A 1 91 ? 1.407 6.079 -3.851 1.00 93.88 91 ASP A C 1
ATOM 700 O O . ASP A 1 91 ? 0.976 6.046 -2.698 1.00 93.88 91 ASP A O 1
ATOM 704 N N . LEU A 1 92 ? 1.687 4.968 -4.530 1.00 93.94 92 LEU A N 1
ATOM 705 C CA . LEU A 1 92 ? 1.498 3.620 -4.009 1.00 93.94 92 LEU A CA 1
ATOM 706 C C . LEU A 1 92 ? 2.489 3.289 -2.882 1.00 93.94 92 LEU A C 1
ATOM 708 O O . LEU A 1 92 ? 2.107 2.714 -1.860 1.00 93.94 92 LEU A O 1
ATOM 712 N N . LEU A 1 93 ? 3.755 3.687 -3.026 1.00 91.62 93 LEU A N 1
ATOM 713 C CA . LEU A 1 93 ? 4.766 3.551 -1.973 1.00 91.62 93 LEU A CA 1
ATOM 714 C C . LEU A 1 93 ? 4.409 4.368 -0.735 1.00 91.62 93 LEU A C 1
ATOM 716 O O . LEU A 1 93 ? 4.647 3.908 0.384 1.00 91.62 93 LEU A O 1
ATOM 720 N N . LYS A 1 94 ? 3.830 5.556 -0.919 1.00 92.44 94 LYS A N 1
ATOM 721 C CA . LYS A 1 94 ? 3.370 6.391 0.187 1.00 92.44 94 LYS A CA 1
ATOM 722 C C . LYS A 1 94 ? 2.313 5.674 1.028 1.00 92.44 94 LYS A C 1
ATOM 724 O O . LYS A 1 94 ? 2.450 5.648 2.246 1.00 92.44 94 LYS A O 1
ATOM 729 N N . VAL A 1 95 ? 1.341 5.006 0.403 1.00 93.75 95 VAL A N 1
ATOM 730 C CA . VAL A 1 95 ? 0.330 4.205 1.123 1.00 93.75 95 VAL A CA 1
ATOM 731 C C . VAL A 1 95 ? 0.981 3.141 2.004 1.00 93.75 95 VAL A C 1
ATOM 733 O O . VAL A 1 95 ? 0.594 2.971 3.161 1.00 93.75 95 VAL A O 1
ATOM 736 N N . VAL A 1 96 ? 1.994 2.439 1.488 1.00 92.00 96 VAL A N 1
ATOM 737 C CA . VAL A 1 96 ? 2.738 1.429 2.256 1.00 92.00 96 VAL A CA 1
ATOM 738 C C . VAL A 1 96 ? 3.454 2.064 3.449 1.00 92.00 96 VAL A C 1
ATOM 740 O O . VAL A 1 96 ? 3.368 1.544 4.562 1.00 92.00 96 VAL A O 1
ATOM 743 N N . GLN A 1 97 ? 4.154 3.180 3.235 1.00 90.81 97 GLN A N 1
ATOM 744 C CA . GLN A 1 97 ? 4.883 3.888 4.291 1.00 90.81 97 GLN A CA 1
ATOM 745 C C . GLN A 1 97 ? 3.943 4.371 5.394 1.00 90.81 97 GLN A C 1
ATOM 747 O O . GLN A 1 97 ? 4.184 4.078 6.565 1.00 90.81 97 GLN A O 1
ATOM 752 N N . ASP A 1 98 ? 2.854 5.035 5.011 1.00 91.38 98 ASP A N 1
ATOM 753 C CA . ASP A 1 98 ? 1.852 5.556 5.934 1.00 91.38 98 ASP A CA 1
ATOM 754 C C . ASP A 1 98 ? 1.204 4.402 6.715 1.00 91.38 98 ASP A C 1
ATOM 756 O O . ASP A 1 98 ? 1.105 4.460 7.938 1.00 91.38 98 ASP A O 1
ATOM 760 N N . THR A 1 99 ? 0.866 3.293 6.048 1.00 91.12 99 THR A N 1
ATOM 761 C CA . THR A 1 99 ? 0.310 2.097 6.707 1.00 91.12 99 THR A CA 1
ATOM 762 C C . THR A 1 99 ? 1.276 1.516 7.742 1.00 91.12 99 THR A C 1
ATOM 764 O O . THR A 1 99 ? 0.882 1.239 8.874 1.00 91.12 99 THR A O 1
ATOM 767 N N . ILE A 1 100 ? 2.557 1.342 7.396 1.00 87.50 100 ILE A N 1
ATOM 768 C CA . ILE A 1 100 ? 3.569 0.833 8.335 1.00 87.50 100 ILE A CA 1
ATOM 769 C C . ILE A 1 100 ? 3.758 1.806 9.502 1.00 87.50 100 ILE A C 1
ATOM 771 O O . ILE A 1 100 ? 3.883 1.371 10.648 1.00 87.50 100 ILE A O 1
ATOM 775 N N . GLN A 1 101 ? 3.775 3.111 9.239 1.00 87.38 101 GLN A N 1
ATOM 776 C CA . GLN A 1 101 ? 3.893 4.132 10.274 1.00 87.38 101 GLN A CA 1
ATOM 777 C C . GLN A 1 101 ? 2.720 4.057 11.251 1.00 87.38 101 GLN A C 1
ATOM 779 O O . GLN A 1 101 ? 2.946 3.994 12.457 1.00 87.38 101 GLN A O 1
ATOM 784 N N . ILE A 1 102 ? 1.493 3.985 10.740 1.00 87.00 102 ILE A N 1
ATOM 785 C CA . ILE A 1 102 ? 0.281 3.870 11.551 1.00 87.00 102 ILE A CA 1
ATOM 786 C C . ILE A 1 102 ? 0.329 2.593 12.410 1.00 87.00 102 ILE A C 1
ATOM 788 O O . ILE A 1 102 ? 0.237 2.665 13.635 1.00 87.00 102 ILE A O 1
ATOM 792 N N . LEU A 1 103 ? 0.601 1.434 11.801 1.00 85.19 103 LEU A N 1
ATOM 793 C CA . LEU A 1 103 ? 0.634 0.151 12.514 1.00 85.19 103 LEU A CA 1
ATOM 794 C C . LEU A 1 103 ? 1.788 0.044 13.526 1.00 85.19 103 LEU A C 1
ATOM 796 O O . LEU A 1 103 ? 1.654 -0.621 14.556 1.00 85.19 103 LEU A O 1
ATOM 800 N N . SER A 1 104 ? 2.931 0.676 13.248 1.00 81.88 104 SER A N 1
ATOM 801 C CA . SER A 1 104 ? 4.101 0.681 14.141 1.00 81.88 104 SER A CA 1
ATOM 802 C C . SER A 1 104 ? 4.000 1.710 15.267 1.00 81.88 104 SER A C 1
ATOM 804 O O . SER A 1 104 ? 4.608 1.515 16.320 1.00 81.88 104 SER A O 1
ATOM 806 N N . ALA A 1 105 ? 3.195 2.761 15.089 1.00 74.12 105 ALA A N 1
ATOM 807 C CA . ALA A 1 105 ? 2.871 3.728 16.132 1.00 74.12 105 ALA A CA 1
ATOM 808 C C . ALA A 1 105 ? 1.974 3.135 17.234 1.00 74.12 105 ALA A C 1
ATOM 810 O O . ALA A 1 105 ? 1.798 3.760 18.284 1.00 74.12 105 ALA A O 1
ATOM 811 N N . ARG A 1 106 ? 1.440 1.917 17.043 1.00 61.62 106 ARG A N 1
ATOM 812 C CA . ARG A 1 106 ? 0.632 1.214 18.041 1.00 61.62 106 ARG A CA 1
ATOM 813 C C . ARG A 1 106 ? 1.419 1.066 19.351 1.00 61.62 106 ARG A C 1
ATOM 815 O O . ARG A 1 106 ? 2.450 0.385 19.373 1.00 61.62 106 ARG A O 1
ATOM 822 N N . PRO A 1 107 ? 0.933 1.629 20.476 1.00 49.19 107 PRO A N 1
ATOM 823 C CA . PRO A 1 107 ? 1.547 1.397 21.771 1.00 49.19 107 PRO A CA 1
ATOM 824 C C . PRO A 1 107 ? 1.564 -0.106 22.037 1.00 49.19 107 PRO A C 1
ATOM 826 O O . PRO A 1 107 ? 0.514 -0.746 22.117 1.00 49.19 107 PRO A O 1
ATOM 829 N N . THR A 1 108 ? 2.757 -0.684 22.167 1.00 57.22 108 THR A N 1
ATOM 830 C CA . THR A 1 108 ? 2.928 -2.060 22.632 1.00 57.22 108 THR A CA 1
ATOM 831 C C . THR A 1 108 ? 2.521 -2.098 24.101 1.00 57.22 108 THR A C 1
ATOM 833 O O . THR A 1 108 ? 3.328 -1.952 25.017 1.00 57.22 108 THR A O 1
ATOM 836 N N . GLN A 1 109 ? 1.215 -2.204 24.346 1.00 42.50 109 GLN A N 1
ATOM 837 C CA . GLN A 1 109 ? 0.675 -2.303 25.689 1.00 42.50 109 GLN A CA 1
ATOM 838 C C . GLN A 1 109 ? 1.189 -3.607 26.299 1.00 42.50 109 GLN A C 1
ATOM 840 O O . GLN A 1 109 ? 0.725 -4.703 25.988 1.00 42.50 109 GLN A O 1
ATOM 845 N N . ARG A 1 110 ? 2.184 -3.480 27.181 1.00 42.72 110 ARG A N 1
ATOM 846 C CA . ARG A 1 110 ? 2.507 -4.507 28.168 1.00 42.72 110 ARG A CA 1
ATOM 847 C C . ARG A 1 110 ? 1.204 -4.800 28.926 1.00 42.72 110 ARG A C 1
ATOM 849 O O . ARG A 1 110 ? 0.621 -3.842 29.434 1.00 42.72 110 ARG A O 1
ATOM 856 N N . PRO A 1 111 ? 0.744 -6.059 29.031 1.00 45.88 111 PRO A N 1
ATOM 857 C CA . PRO A 1 111 ? -0.370 -6.397 29.905 1.00 45.88 111 PRO A CA 1
ATOM 858 C C . PRO A 1 111 ? -0.065 -5.890 31.319 1.00 45.88 111 PRO A C 1
ATOM 860 O O . PRO A 1 111 ? 0.841 -6.388 31.990 1.00 45.88 111 PRO A O 1
ATOM 863 N N . ALA A 1 112 ? -0.764 -4.842 31.742 1.00 55.81 112 ALA A N 1
ATOM 864 C CA . ALA A 1 112 ? -0.719 -4.343 33.102 1.00 55.81 112 ALA A CA 1
ATOM 865 C C . ALA A 1 112 ? -1.768 -5.117 33.898 1.00 55.81 112 ALA A C 1
ATOM 867 O O . ALA A 1 112 ? -2.909 -4.694 33.973 1.00 55.81 112 ALA A O 1
ATOM 868 N N . ASP A 1 113 ? -1.385 -6.293 34.392 1.00 45.81 113 ASP A N 1
ATOM 869 C CA . ASP A 1 113 ? -1.790 -6.784 35.713 1.00 45.81 113 ASP A CA 1
ATOM 870 C C . ASP A 1 113 ? -1.107 -8.127 35.988 1.00 45.81 113 ASP A C 1
ATOM 872 O O . ASP A 1 113 ? -1.662 -9.212 35.845 1.00 45.81 113 ASP A O 1
ATOM 876 N N . SER A 1 114 ? 0.153 -8.058 36.410 1.00 48.94 114 SER A N 1
ATOM 877 C CA . SER A 1 114 ? 0.630 -9.019 37.400 1.00 48.94 114 SER A CA 1
ATOM 878 C C . SER A 1 114 ? 0.545 -8.325 38.748 1.00 48.94 114 SER A C 1
ATOM 880 O O . SER A 1 114 ? 1.515 -7.753 39.238 1.00 48.94 114 SER A O 1
ATOM 882 N N . SER A 1 115 ? -0.655 -8.357 39.326 1.00 58.03 115 SER A N 1
ATOM 883 C CA . SER A 1 115 ? -0.839 -8.195 40.762 1.00 58.03 115 SER A CA 1
ATOM 884 C C . SER A 1 115 ? -0.177 -9.389 41.450 1.00 58.03 115 SER A C 1
ATOM 886 O O . SER A 1 115 ? -0.786 -10.434 41.669 1.00 58.03 115 SER A O 1
ATOM 888 N N . VAL A 1 116 ? 1.116 -9.261 41.735 1.00 54.59 116 VAL A N 1
ATOM 889 C CA . VAL A 1 116 ? 1.800 -10.102 42.716 1.00 54.59 116 VAL A CA 1
ATOM 890 C C . VAL A 1 116 ? 2.072 -9.194 43.899 1.00 54.59 116 VAL A C 1
ATOM 892 O O . VAL A 1 116 ? 3.101 -8.526 43.988 1.00 54.59 116 VAL A O 1
ATOM 895 N N . GLY A 1 117 ? 1.076 -9.107 44.781 1.00 59.69 117 GLY A N 1
ATOM 896 C CA . GLY A 1 117 ? 1.264 -8.519 46.098 1.00 59.69 117 GLY A CA 1
ATOM 897 C C . GLY A 1 117 ? 2.387 -9.237 46.864 1.00 59.69 117 GLY A C 1
ATOM 898 O O . GLY A 1 117 ? 2.724 -10.383 46.553 1.00 59.69 117 GLY A O 1
ATOM 899 N N . PRO A 1 118 ? 2.987 -8.582 47.866 1.00 50.56 118 PRO A N 1
ATOM 900 C CA . PRO A 1 118 ? 4.081 -9.157 48.635 1.00 50.56 118 PRO A CA 1
ATOM 901 C C . PRO A 1 118 ? 3.613 -10.408 49.391 1.00 50.56 118 PRO A C 1
ATOM 903 O O . PRO A 1 118 ? 2.773 -10.320 50.285 1.00 50.56 118 PRO A O 1
ATOM 906 N N . GLN A 1 119 ? 4.181 -11.576 49.072 1.00 50.28 119 GLN A N 1
ATOM 907 C CA . GLN A 1 119 ? 4.100 -12.723 49.972 1.00 50.28 119 GLN A CA 1
ATOM 908 C C . GLN A 1 119 ? 5.070 -12.500 51.131 1.00 50.28 119 GLN A C 1
ATOM 910 O O . GLN A 1 119 ? 6.283 -12.652 51.012 1.00 50.28 119 GLN A O 1
ATOM 915 N N . THR A 1 120 ? 4.512 -12.121 52.274 1.00 54.03 120 THR A N 1
ATOM 916 C CA . THR A 1 120 ? 5.176 -12.205 53.568 1.00 54.03 120 THR A CA 1
ATOM 917 C C . THR A 1 120 ? 5.285 -13.678 53.967 1.00 54.03 120 THR A C 1
ATOM 919 O O . THR A 1 120 ? 4.297 -14.278 54.389 1.00 54.03 120 THR A O 1
ATOM 922 N N . THR A 1 121 ? 6.469 -14.277 53.861 1.00 59.09 121 THR A N 1
ATOM 923 C CA . THR A 1 121 ? 6.809 -15.463 54.661 1.00 59.09 121 THR A CA 1
ATOM 924 C C . THR A 1 121 ? 7.857 -15.056 55.681 1.00 59.09 121 THR A C 1
ATOM 926 O O . THR A 1 121 ? 8.981 -14.695 55.331 1.00 59.09 121 THR A O 1
ATOM 929 N N . SER A 1 122 ? 7.440 -15.055 56.940 1.00 50.62 122 SER A N 1
ATOM 930 C CA . SER A 1 122 ? 8.254 -14.756 58.109 1.00 50.62 122 SER A CA 1
ATOM 931 C C . SER A 1 122 ? 9.302 -15.844 58.388 1.00 50.62 122 SER A C 1
ATOM 933 O O . SER A 1 122 ? 9.079 -17.019 58.121 1.00 50.62 122 SER A O 1
ATOM 935 N N . GLU A 1 123 ? 10.401 -15.394 58.999 1.00 43.50 123 GLU A N 1
ATOM 936 C CA . GLU A 1 123 ? 11.269 -16.091 59.965 1.00 43.50 123 GLU A CA 1
ATOM 937 C C . GLU A 1 123 ? 12.114 -17.312 59.538 1.00 43.50 123 GLU A C 1
ATOM 939 O O . GLU A 1 123 ? 11.710 -18.467 59.564 1.00 43.50 123 GLU A O 1
ATOM 944 N N . SER A 1 124 ? 13.389 -17.000 59.270 1.00 45.12 124 SER A N 1
ATOM 945 C CA . SER A 1 124 ? 14.594 -17.519 59.944 1.00 45.12 124 SER A CA 1
ATOM 946 C C . SER A 1 124 ? 14.532 -18.909 60.592 1.00 45.12 124 SER A C 1
ATOM 948 O O . SER A 1 124 ? 13.886 -19.123 61.615 1.00 45.12 124 SER A O 1
ATOM 950 N N . SER A 1 125 ? 15.424 -19.792 60.145 1.00 46.62 125 SER A N 1
ATOM 951 C CA . SER A 1 125 ? 16.070 -20.758 61.035 1.00 46.62 125 SER A CA 1
ATOM 952 C C . SER A 1 125 ? 17.533 -20.939 60.638 1.00 46.62 125 SER A C 1
ATOM 954 O O . SER A 1 125 ? 17.863 -21.558 59.631 1.00 46.62 125 SER A O 1
ATOM 956 N N . LYS A 1 126 ? 18.419 -20.362 61.456 1.00 49.16 126 LYS A N 1
ATOM 957 C CA . LYS A 1 126 ? 19.818 -20.775 61.596 1.00 49.16 126 LYS A CA 1
ATOM 958 C C . LYS A 1 126 ? 19.850 -22.050 62.440 1.00 49.16 126 LYS A C 1
ATOM 960 O O . LYS A 1 126 ? 19.386 -22.011 63.574 1.00 49.16 126 LYS A O 1
ATOM 965 N N . ALA A 1 127 ? 20.509 -23.101 61.964 1.00 45.62 127 ALA A N 1
ATOM 966 C CA . ALA A 1 127 ? 21.231 -24.023 62.840 1.00 45.62 127 ALA A CA 1
ATOM 967 C C . ALA A 1 127 ? 22.404 -24.687 62.083 1.00 45.62 127 ALA A C 1
ATOM 969 O O . ALA A 1 127 ? 22.291 -24.886 60.873 1.00 45.62 127 ALA A O 1
ATOM 970 N N . PRO A 1 128 ? 23.537 -24.964 62.759 1.00 51.28 128 PRO A N 1
ATOM 971 C CA . PRO A 1 128 ? 24.820 -25.296 62.139 1.00 51.28 128 PRO A CA 1
ATOM 972 C C . PRO A 1 128 ? 25.165 -26.798 62.196 1.00 51.28 128 PRO A C 1
ATOM 974 O O . PRO A 1 128 ? 24.529 -27.559 62.920 1.00 51.28 128 PRO A O 1
ATOM 977 N N . SER A 1 129 ? 26.304 -27.141 61.575 1.00 39.69 129 SER A N 1
ATOM 978 C CA . SER A 1 129 ? 27.133 -28.339 61.834 1.00 39.69 129 SER A CA 1
ATOM 979 C C . SER A 1 129 ? 26.636 -29.644 61.182 1.00 39.69 129 SER A C 1
ATOM 981 O O . SER A 1 129 ? 25.444 -29.888 61.119 1.00 39.69 129 SER A O 1
ATOM 983 N N . SER A 1 130 ? 27.454 -30.555 60.645 1.00 40.00 130 SER A N 1
ATOM 984 C CA . SER A 1 130 ? 28.886 -30.842 60.802 1.00 40.00 130 SER A CA 1
ATOM 985 C C . SER A 1 130 ? 29.439 -31.533 59.545 1.00 40.00 130 SER A C 1
ATOM 987 O O . SER A 1 130 ? 28.761 -32.366 58.948 1.00 40.00 130 SER A O 1
ATOM 989 N N . SER A 1 131 ? 30.704 -31.258 59.217 1.00 47.03 131 SER A N 1
ATOM 990 C CA . SER A 1 131 ? 31.558 -32.107 58.369 1.00 47.03 131 SER A CA 1
ATOM 991 C C . SER A 1 131 ? 31.826 -33.472 59.028 1.00 47.03 131 SER A C 1
ATOM 993 O O . SER A 1 131 ? 31.763 -33.581 60.256 1.00 47.03 131 SER A O 1
ATOM 995 N N . PRO A 1 132 ? 32.219 -34.495 58.250 1.00 43.38 132 PRO A N 1
ATOM 996 C CA . PRO A 1 132 ? 33.625 -34.902 58.298 1.00 43.38 132 PRO A CA 1
ATOM 997 C C . PRO A 1 132 ? 34.285 -35.118 56.925 1.00 43.38 132 PRO A C 1
ATOM 999 O O . PRO A 1 132 ? 33.666 -35.108 55.869 1.00 43.38 132 PRO A O 1
ATOM 1002 N N . GLN A 1 133 ? 35.601 -35.235 57.020 1.00 42.75 133 GLN A N 1
ATOM 1003 C CA . GLN A 1 133 ? 36.672 -34.964 56.072 1.00 42.75 133 GLN A CA 1
ATOM 1004 C C . GLN A 1 133 ? 37.110 -36.190 55.246 1.00 42.75 133 GLN A C 1
ATOM 1006 O O . GLN A 1 133 ? 37.014 -37.313 55.723 1.00 42.75 133 GLN A O 1
ATOM 1011 N N . ALA A 1 134 ? 37.712 -35.885 54.085 1.00 42.69 134 ALA A N 1
ATOM 1012 C CA . ALA A 1 134 ? 38.701 -36.644 53.299 1.00 42.69 134 ALA A CA 1
ATOM 1013 C C . ALA A 1 134 ? 38.309 -38.001 52.679 1.00 42.69 134 ALA A C 1
ATOM 1015 O O . ALA A 1 134 ? 38.141 -38.982 53.386 1.00 42.69 134 ALA A O 1
ATOM 1016 N N . ASP A 1 135 ? 38.371 -38.095 51.342 1.00 36.53 135 ASP A N 1
ATOM 1017 C CA . ASP A 1 135 ? 39.547 -38.702 50.700 1.00 36.53 135 ASP A CA 1
ATOM 1018 C C . ASP A 1 135 ? 39.643 -38.408 49.183 1.00 36.53 135 ASP A C 1
ATOM 1020 O O . ASP A 1 135 ? 38.652 -38.331 48.465 1.00 36.53 135 ASP A O 1
ATOM 1024 N N . GLN A 1 136 ? 40.886 -38.208 48.749 1.00 42.16 136 GLN A N 1
ATOM 1025 C CA . GLN A 1 136 ? 41.497 -38.314 47.413 1.00 42.16 136 GLN A CA 1
ATOM 1026 C C . GLN A 1 136 ? 40.631 -38.529 46.147 1.00 42.16 136 GLN A C 1
ATOM 1028 O O . GLN A 1 136 ? 40.033 -39.585 45.958 1.00 42.16 136 GLN A O 1
ATOM 1033 N N . ARG A 1 137 ? 40.819 -37.657 45.139 1.00 37.81 137 ARG A N 1
ATOM 1034 C CA . ARG A 1 137 ? 41.632 -37.937 43.923 1.00 37.81 137 ARG A CA 1
ATOM 1035 C C . ARG A 1 137 ? 41.559 -36.778 42.922 1.00 37.81 137 ARG A C 1
ATOM 1037 O O . ARG A 1 137 ? 40.495 -36.433 42.426 1.00 37.81 137 ARG A O 1
ATOM 1044 N N . VAL A 1 138 ? 42.727 -36.236 42.588 1.00 51.50 138 VAL A N 1
ATOM 1045 C CA . VAL A 1 138 ? 42.961 -35.419 41.391 1.00 51.50 138 VAL A CA 1
ATOM 1046 C C . VAL A 1 138 ? 43.236 -36.369 40.219 1.00 51.50 138 VAL A C 1
ATOM 1048 O O . VAL A 1 138 ? 43.981 -37.335 40.391 1.00 51.50 138 VAL A O 1
ATOM 1051 N N . PRO A 1 139 ? 42.643 -36.113 39.047 1.00 47.72 139 PRO A N 1
ATOM 1052 C CA . PRO A 1 139 ? 43.419 -36.065 37.804 1.00 47.72 139 PRO A CA 1
ATOM 1053 C C . PRO A 1 139 ? 43.050 -34.769 37.060 1.00 47.72 139 PRO A C 1
ATOM 1055 O O . PRO A 1 139 ? 41.892 -34.536 36.736 1.00 47.72 139 PRO A O 1
ATOM 1058 N N . GLN A 1 140 ? 43.919 -33.763 36.976 1.00 48.66 140 GLN A N 1
ATOM 1059 C CA . GLN A 1 140 ? 44.985 -33.618 35.977 1.00 48.66 140 GLN A CA 1
ATOM 1060 C C . GLN A 1 140 ? 44.569 -34.120 34.583 1.00 48.66 140 GLN A C 1
ATOM 1062 O O . GLN A 1 140 ? 44.760 -35.277 34.232 1.00 48.66 140 GLN A O 1
ATOM 1067 N N . GLY A 1 141 ? 43.970 -33.201 33.827 1.00 43.16 141 GLY A N 1
ATOM 1068 C CA . GLY A 1 141 ? 43.578 -33.331 32.426 1.00 43.16 141 GLY A CA 1
ATOM 1069 C C . GLY A 1 141 ? 43.397 -31.932 31.841 1.00 43.16 141 GLY A C 1
ATOM 1070 O O . GLY A 1 141 ? 42.291 -31.533 31.498 1.00 43.16 141 GLY A O 1
ATOM 1071 N N . ALA A 1 142 ? 44.477 -31.151 31.872 1.00 51.25 142 ALA A N 1
ATOM 1072 C CA . ALA A 1 142 ? 44.618 -29.910 31.128 1.00 51.25 142 ALA A CA 1
ATOM 1073 C C . ALA A 1 142 ? 45.433 -30.238 29.874 1.00 51.25 142 ALA A C 1
ATOM 1075 O O . ALA A 1 142 ? 46.651 -30.299 29.949 1.00 51.25 142 ALA A O 1
ATOM 1076 N N . ASP A 1 143 ? 44.727 -30.534 28.790 1.00 45.03 143 ASP A N 1
ATOM 1077 C CA . ASP A 1 143 ? 45.181 -30.637 27.397 1.00 45.03 143 ASP A CA 1
ATOM 1078 C C . ASP A 1 143 ? 43.864 -30.838 26.622 1.00 45.03 143 ASP A C 1
ATOM 1080 O O . ASP A 1 143 ? 43.078 -31.707 26.982 1.00 45.03 143 ASP A O 1
ATOM 1084 N N . GLU A 1 144 ? 43.421 -30.024 25.670 1.00 48.59 144 GLU A N 1
ATOM 1085 C CA . GLU A 1 144 ? 44.161 -29.412 24.576 1.00 48.59 144 GLU A CA 1
ATOM 1086 C C . GLU A 1 144 ? 43.216 -28.348 23.964 1.00 48.59 144 GLU A C 1
ATOM 1088 O O . GLU A 1 144 ? 42.221 -28.676 23.316 1.00 48.59 144 GLU A O 1
ATOM 1093 N N . MET A 1 145 ? 43.440 -27.059 24.237 1.00 49.94 145 MET A N 1
ATOM 1094 C CA . MET A 1 145 ? 42.806 -25.979 23.469 1.00 49.94 145 MET A CA 1
ATOM 1095 C C . MET A 1 145 ? 43.836 -25.509 22.452 1.00 49.94 145 MET A C 1
ATOM 1097 O O . MET A 1 145 ? 44.783 -24.812 22.811 1.00 49.94 145 MET A O 1
ATOM 1101 N N . VAL A 1 146 ? 43.663 -25.930 21.201 1.00 57.22 146 VAL A N 1
ATOM 1102 C CA . VAL A 1 146 ? 44.495 -25.502 20.072 1.00 57.22 146 VAL A CA 1
ATOM 1103 C C . VAL A 1 146 ? 44.481 -23.974 20.004 1.00 57.22 146 VAL A C 1
ATOM 1105 O O . VAL A 1 146 ? 43.418 -23.357 19.885 1.00 57.22 146 VAL A O 1
ATOM 1108 N N . SER A 1 147 ? 45.658 -23.357 20.117 1.00 56.38 147 SER A N 1
ATOM 1109 C CA . SER A 1 147 ? 45.797 -21.906 20.019 1.00 56.38 147 SER A CA 1
ATOM 1110 C C . SER A 1 147 ? 45.636 -21.471 18.562 1.00 56.38 147 SER A C 1
ATOM 1112 O O . SER A 1 147 ? 46.175 -22.095 17.650 1.00 56.38 147 SER A O 1
ATOM 1114 N N . ILE A 1 148 ? 44.902 -20.381 18.334 1.00 58.00 148 ILE A N 1
ATOM 1115 C CA . ILE A 1 148 ? 44.566 -19.854 16.998 1.00 58.00 148 ILE A CA 1
ATOM 1116 C C . ILE A 1 148 ? 45.827 -19.533 16.171 1.00 58.00 148 ILE A C 1
ATOM 1118 O O . ILE A 1 148 ? 45.796 -19.617 14.943 1.00 58.00 148 ILE A O 1
ATOM 1122 N N . ASP A 1 149 ? 46.952 -19.250 16.831 1.00 55.94 149 ASP A N 1
ATOM 1123 C CA . ASP A 1 149 ? 48.240 -19.011 16.173 1.00 55.94 149 ASP A CA 1
ATOM 1124 C C . ASP A 1 149 ? 48.773 -20.241 15.412 1.00 55.94 149 ASP A C 1
ATOM 1126 O O . ASP A 1 149 ? 49.463 -20.091 14.403 1.00 55.94 149 ASP A O 1
ATOM 1130 N N . GLU A 1 150 ? 48.406 -21.461 15.819 1.00 55.44 150 GLU A N 1
ATOM 1131 C CA . GLU A 1 150 ? 48.827 -22.699 15.148 1.00 55.44 150 GLU A CA 1
ATOM 1132 C C . GLU A 1 150 ? 47.986 -22.994 13.887 1.00 55.44 150 GLU A C 1
ATOM 1134 O O . GLU A 1 150 ? 48.490 -23.534 12.900 1.00 55.44 150 GLU A O 1
ATOM 1139 N N . LEU A 1 151 ? 46.728 -22.535 13.850 1.00 53.97 151 LEU A N 1
ATOM 1140 C CA . LEU A 1 151 ? 45.835 -22.654 12.686 1.00 53.97 151 LEU A CA 1
ATOM 1141 C C . LEU A 1 151 ? 46.225 -21.725 11.523 1.00 53.97 151 LEU A C 1
ATOM 1143 O O . LEU A 1 151 ? 45.972 -22.059 10.364 1.00 53.97 151 LEU A O 1
ATOM 1147 N N . LEU A 1 152 ? 46.859 -20.581 11.803 1.00 56.97 152 LEU A N 1
ATOM 1148 C CA . LEU A 1 152 ? 47.324 -19.655 10.761 1.00 56.97 152 LEU A CA 1
ATOM 1149 C C . LEU A 1 152 ? 48.621 -20.116 10.078 1.00 56.97 152 LEU A C 1
ATOM 1151 O O . LEU A 1 152 ? 48.821 -19.833 8.895 1.00 56.97 152 LEU A O 1
ATOM 1155 N N . ALA A 1 153 ? 49.478 -20.867 10.774 1.00 58.31 153 ALA A N 1
ATOM 1156 C CA . ALA A 1 153 ? 50.720 -21.379 10.196 1.00 58.31 153 ALA A CA 1
ATOM 1157 C C . ALA A 1 153 ? 50.481 -22.503 9.165 1.00 58.31 153 ALA A C 1
ATOM 1159 O O . ALA A 1 153 ? 51.245 -22.637 8.209 1.00 58.31 153 ALA A O 1
ATOM 1160 N N . ALA A 1 154 ? 49.390 -23.266 9.299 1.00 56.84 154 ALA A N 1
ATOM 1161 C CA . ALA A 1 154 ? 49.076 -24.397 8.422 1.00 56.84 154 ALA A CA 1
ATOM 1162 C C . ALA A 1 154 ? 48.503 -24.008 7.042 1.00 56.84 154 ALA A C 1
ATOM 1164 O O . ALA A 1 154 ? 48.502 -24.835 6.134 1.00 56.84 154 ALA A O 1
ATOM 1165 N N . GLN A 1 155 ? 48.046 -22.765 6.843 1.00 59.06 155 GLN A N 1
ATOM 1166 C CA . GLN A 1 155 ? 47.506 -22.305 5.549 1.00 59.06 155 GLN A CA 1
ATOM 1167 C C . GLN A 1 155 ? 48.533 -21.612 4.639 1.00 59.06 155 GLN A C 1
ATOM 1169 O O . GLN A 1 155 ? 48.190 -21.194 3.538 1.00 59.06 155 GLN A O 1
ATOM 1174 N N . SER A 1 156 ? 49.799 -21.512 5.054 1.00 56.97 156 SER A N 1
ATOM 1175 C CA . SER A 1 156 ? 50.857 -20.858 4.260 1.00 56.97 156 SER A CA 1
ATOM 1176 C C . SER A 1 156 ? 51.719 -21.839 3.453 1.00 56.97 156 SER A C 1
ATOM 1178 O O . SER A 1 156 ? 52.817 -21.501 3.015 1.00 56.97 156 SER A O 1
ATOM 1180 N N . SER A 1 157 ? 51.270 -23.079 3.267 1.00 54.62 157 SER A N 1
ATOM 1181 C CA . SER A 1 157 ? 51.962 -24.059 2.425 1.00 54.62 157 SER A CA 1
ATOM 1182 C C . SER A 1 157 ? 50.967 -24.880 1.621 1.00 54.62 157 SER A C 1
ATOM 1184 O O . SER A 1 157 ? 50.746 -26.055 1.896 1.00 54.62 157 SER A O 1
ATOM 1186 N N . THR A 1 158 ? 50.365 -24.252 0.615 1.00 47.00 158 THR A N 1
ATOM 1187 C CA . THR A 1 158 ? 49.981 -24.900 -0.647 1.00 47.00 158 THR A CA 1
ATOM 1188 C C . THR A 1 158 ? 50.004 -23.856 -1.753 1.00 47.00 158 THR A C 1
ATOM 1190 O O . THR A 1 158 ? 49.459 -22.755 -1.523 1.00 47.00 158 THR A O 1
#

Secondary structure (DSSP, 8-state):
--HHHHHHHTTT----SSS-EEEETTEEEEBPS---HHHHHHHHHHHHTT--TTSHHHHHHHHHHHHHHB-TTTHHHHHHHHHHHT--HHHHHHHHHHHHHHHHTS-----------------------------------------HHHHHHTTS--

pLDDT: mean 71.85, std 21.4, range [36.38, 97.88]

Organism: NCBI:txid1530042

Radius of gyration: 31.2 Å; chains: 1; bounding box: 67×56×77 Å